Protein AF-R9K3Y9-F1 (afdb_monomer_lite)

Foldseek 3Di:
DDDDLLLLLLLLLALAQWLVRSLVVLVVCLVVDPDVVSSVSSVVSSVVSVPDDRVVSNVVSVCSLAPPDRDDDDDDPSRVVSVVCNVVVDDRQDPDDPPDDDDHDPPDDDDDDPDD

Radius of gyration: 15.7 Å; chains: 1; bounding box: 27×30×57 Å

Secondary structure (DSSP, 8-state):
-PPPHHHHHHHHH---SSHHHHHHHHHHHGGG---HHHHHHHHHHHHHHHTS-HHHHHHHHHHHHHH--PPSS---HHHHHHHHHHHHT----TT--SSSTT---TTS--------

pLDDT: mean 83.56, std 16.66, range [40.16, 97.44]

Sequence (116 aa):
MELNEMEKRLIFQTEGYGKLDVTYELRMCLPYIPDPVRRKTAAGLVRKLDAMPEKDCLALIQDIRKNYRIPAGPKTMGELLAEARQKSGAEKLKGHDIMALELFDPEVKHMIGSEA

Structure (mmCIF, N/CA/C/O backbone):
data_AF-R9K3Y9-F1
#
_entry.id   AF-R9K3Y9-F1
#
loop_
_atom_site.group_PDB
_atom_site.id
_atom_site.type_symbol
_atom_site.label_atom_id
_atom_site.label_alt_id
_atom_site.label_comp_id
_atom_site.label_asym_id
_atom_site.label_entity_id
_atom_site.label_seq_id
_atom_site.pdbx_PDB_ins_code
_atom_site.Cartn_x
_atom_site.Cartn_y
_atom_site.Cartn_z
_atom_site.occupancy
_atom_site.B_iso_or_equiv
_atom_site.auth_seq_id
_atom_site.auth_comp_id
_atom_site.auth_asym_id
_atom_site.auth_atom_id
_atom_site.pdbx_PDB_model_num
ATOM 1 N N . MET A 1 1 ? -13.443 4.634 -8.609 1.00 80.19 1 MET A N 1
ATOM 2 C CA . MET A 1 1 ? -12.209 4.602 -9.427 1.00 80.19 1 MET A CA 1
ATOM 3 C C . MET A 1 1 ? -11.755 3.159 -9.520 1.00 80.19 1 MET A C 1
ATOM 5 O O . MET A 1 1 ? -11.812 2.482 -8.504 1.00 80.19 1 MET A O 1
ATOM 9 N N . GLU A 1 2 ? -11.314 2.691 -10.685 1.00 84.50 2 GLU A N 1
ATOM 10 C CA . GLU A 1 2 ? -10.799 1.325 -10.827 1.00 84.50 2 GLU A CA 1
ATOM 11 C C . GLU A 1 2 ? -9.270 1.295 -10.737 1.00 84.50 2 GLU A C 1
ATOM 13 O O . GLU A 1 2 ? -8.575 2.142 -11.310 1.00 84.50 2 GLU A O 1
ATOM 18 N N . LEU A 1 3 ? -8.753 0.323 -9.984 1.00 93.00 3 LEU A N 1
ATOM 19 C CA . LEU A 1 3 ? -7.325 0.043 -9.870 1.00 93.00 3 LEU A CA 1
ATOM 20 C C . LEU A 1 3 ? -6.949 -1.118 -10.783 1.00 93.00 3 LEU A C 1
ATOM 22 O O . LEU A 1 3 ? -7.654 -2.127 -10.832 1.00 93.00 3 LEU A O 1
ATOM 26 N N . ASN A 1 4 ? -5.813 -0.998 -11.463 1.00 94.25 4 ASN A N 1
ATOM 27 C CA . ASN A 1 4 ? -5.265 -2.114 -12.227 1.00 94.25 4 ASN A CA 1
ATOM 28 C C . ASN A 1 4 ? -4.612 -3.158 -11.301 1.00 94.25 4 ASN A C 1
ATOM 30 O O . ASN A 1 4 ? -4.369 -2.910 -10.120 1.00 94.25 4 ASN A O 1
ATOM 34 N N . GLU A 1 5 ? -4.298 -4.336 -11.839 1.00 94.38 5 GLU A N 1
ATOM 35 C CA . GLU A 1 5 ? -3.731 -5.434 -11.045 1.00 94.38 5 GLU A CA 1
ATOM 36 C C . GLU A 1 5 ? -2.395 -5.085 -10.378 1.00 94.38 5 GLU A C 1
ATOM 38 O O . GLU A 1 5 ? -2.162 -5.449 -9.228 1.00 94.38 5 GLU A O 1
ATOM 43 N N . MET A 1 6 ? -1.524 -4.329 -11.047 1.00 93.75 6 MET A N 1
ATOM 44 C CA . MET A 1 6 ? -0.257 -3.896 -10.453 1.00 93.75 6 MET A CA 1
ATOM 45 C C . MET A 1 6 ? -0.487 -2.914 -9.295 1.00 93.75 6 MET A C 1
ATOM 47 O O . MET A 1 6 ? 0.188 -2.992 -8.274 1.00 93.75 6 MET A O 1
ATOM 51 N N . GLU A 1 7 ? -1.465 -2.019 -9.420 1.00 95.94 7 GLU A N 1
ATOM 52 C CA . GLU A 1 7 ? -1.859 -1.086 -8.362 1.00 95.94 7 GLU A CA 1
ATOM 53 C C . GLU A 1 7 ? -2.436 -1.822 -7.147 1.00 95.94 7 GLU A C 1
ATOM 55 O O . GLU A 1 7 ? -2.045 -1.534 -6.016 1.00 95.94 7 GLU A O 1
ATOM 60 N N . LYS A 1 8 ? -3.292 -2.828 -7.368 1.00 95.81 8 LYS A N 1
ATOM 61 C CA . LYS A 1 8 ? -3.803 -3.687 -6.289 1.00 95.81 8 LYS A CA 1
ATOM 62 C C . LYS A 1 8 ? -2.675 -4.447 -5.596 1.00 95.81 8 LYS A C 1
ATOM 64 O O . LYS A 1 8 ? -2.627 -4.462 -4.370 1.00 95.81 8 LYS A O 1
ATOM 69 N N . ARG A 1 9 ? -1.725 -5.015 -6.355 1.00 95.06 9 ARG A N 1
ATOM 70 C CA . ARG A 1 9 ? -0.530 -5.679 -5.797 1.00 95.06 9 ARG A CA 1
ATOM 71 C C . ARG A 1 9 ? 0.314 -4.742 -4.945 1.00 95.06 9 ARG A C 1
ATOM 73 O O . ARG A 1 9 ? 0.839 -5.178 -3.924 1.00 95.06 9 ARG A O 1
ATOM 80 N N . LEU A 1 10 ? 0.478 -3.490 -5.370 1.00 94.94 10 LEU A N 1
ATOM 81 C CA . LEU A 1 10 ? 1.238 -2.493 -4.618 1.00 94.94 10 LEU A CA 1
ATOM 82 C C . LEU A 1 10 ? 0.544 -2.160 -3.295 1.00 94.94 10 LEU A C 1
ATOM 84 O O . LEU A 1 10 ? 1.197 -2.248 -2.264 1.00 94.94 10 LEU A O 1
ATOM 88 N N . ILE A 1 11 ? -0.765 -1.877 -3.301 1.00 95.25 11 ILE A N 1
ATOM 89 C CA . ILE A 1 11 ? -1.534 -1.630 -2.063 1.00 95.25 11 ILE A CA 1
ATOM 90 C C . ILE A 1 11 ? -1.541 -2.860 -1.154 1.00 95.25 11 ILE A C 1
ATOM 92 O O . ILE A 1 11 ? -1.421 -2.735 0.059 1.00 95.25 11 ILE A O 1
ATOM 96 N N . PHE A 1 12 ? -1.670 -4.060 -1.718 1.00 94.62 12 PHE A N 1
ATOM 97 C CA . PHE A 1 12 ? -1.694 -5.285 -0.924 1.00 94.62 12 PHE A CA 1
ATOM 98 C C . PHE A 1 12 ? -0.394 -5.493 -0.135 1.00 94.62 12 PHE A C 1
ATOM 100 O O . PHE A 1 12 ? -0.429 -5.993 0.985 1.00 94.62 12 PHE A O 1
ATOM 107 N N . GLN A 1 13 ? 0.741 -5.077 -0.703 1.00 93.12 13 GLN A N 1
ATOM 108 C CA . GLN A 1 13 ? 2.055 -5.189 -0.072 1.00 93.12 13 GLN A CA 1
ATOM 109 C C . GLN A 1 13 ? 2.315 -4.135 1.011 1.00 93.12 13 GLN A C 1
ATOM 111 O O . GLN A 1 13 ? 3.215 -4.357 1.818 1.00 93.12 13 GLN A O 1
ATOM 116 N N . THR A 1 14 ? 1.559 -3.031 1.055 1.00 91.94 14 THR A N 1
ATOM 117 C CA . THR A 1 14 ? 1.875 -1.933 1.974 1.00 91.94 14 THR A CA 1
ATOM 118 C C . THR A 1 14 ? 1.581 -2.246 3.433 1.00 91.94 14 THR A C 1
ATOM 120 O O . THR A 1 14 ? 0.648 -2.980 3.795 1.00 91.94 14 THR A O 1
ATOM 123 N N . GLU A 1 15 ? 2.352 -1.611 4.304 1.00 86.62 15 GLU A N 1
ATOM 124 C CA . GLU A 1 15 ? 2.231 -1.678 5.748 1.00 86.62 15 GLU A CA 1
ATOM 125 C C . GLU A 1 15 ? 1.383 -0.548 6.351 1.00 86.62 15 GLU A C 1
ATOM 127 O O . GLU A 1 15 ? 0.681 -0.790 7.329 1.00 86.62 15 GLU A O 1
ATOM 132 N N . GLY A 1 16 ? 1.294 0.619 5.721 1.00 86.12 16 GLY A N 1
ATOM 133 C CA . GLY A 1 16 ? 0.529 1.750 6.260 1.00 86.12 16 GLY A CA 1
ATOM 134 C C . GLY A 1 16 ? -0.960 1.470 6.535 1.00 86.12 16 GLY A C 1
ATOM 135 O O . GLY A 1 16 ? -1.613 0.784 5.750 1.00 86.12 16 GLY A O 1
ATOM 136 N N . TYR A 1 17 ? -1.547 1.953 7.633 1.00 84.06 17 TYR A N 1
ATOM 137 C CA . TYR A 1 17 ? -2.967 1.698 7.930 1.00 84.06 17 TYR A CA 1
ATOM 138 C C . TYR A 1 17 ? -3.882 2.602 7.096 1.00 84.06 17 TYR A C 1
ATOM 140 O O . TYR A 1 17 ? -4.801 2.106 6.437 1.00 84.06 17 TYR A O 1
ATOM 148 N N . GLY A 1 18 ? -3.606 3.907 7.117 1.00 86.88 18 GLY A N 1
ATOM 149 C CA . GLY A 1 18 ? -4.416 4.939 6.482 1.00 86.88 18 GLY A CA 1
ATOM 150 C C . GLY A 1 18 ? -3.866 5.446 5.151 1.00 86.88 18 GLY A C 1
ATOM 151 O O . GLY A 1 18 ? -2.840 4.994 4.639 1.00 86.88 18 GLY A O 1
ATOM 152 N N . LYS A 1 19 ? -4.565 6.436 4.582 1.00 91.12 19 LYS A N 1
ATOM 153 C CA . LYS A 1 19 ? -4.169 7.095 3.328 1.00 91.12 19 LYS A CA 1
ATOM 154 C C . LYS A 1 19 ? -2.767 7.702 3.428 1.00 91.12 19 LYS A C 1
ATOM 156 O O . LYS A 1 19 ? -1.964 7.535 2.508 1.00 91.12 19 LYS A O 1
ATOM 161 N N . LEU A 1 20 ? -2.487 8.422 4.515 1.00 90.56 20 LEU A N 1
ATOM 162 C CA . LEU A 1 20 ? -1.206 9.096 4.705 1.00 90.56 20 LEU A CA 1
ATOM 163 C C . LEU A 1 20 ? -0.063 8.078 4.744 1.00 90.56 20 LEU A C 1
ATOM 165 O O . LEU A 1 20 ? 0.846 8.173 3.925 1.00 90.56 20 LEU A O 1
ATOM 169 N N . ASP A 1 21 ? -0.187 7.046 5.575 1.00 89.25 21 ASP A N 1
ATOM 170 C CA . ASP A 1 21 ? 0.819 5.991 5.720 1.00 89.25 21 ASP A CA 1
ATOM 171 C C . ASP A 1 21 ? 1.092 5.266 4.395 1.00 89.25 21 ASP A C 1
ATOM 173 O O . ASP A 1 21 ? 2.238 5.139 3.971 1.00 89.25 21 ASP A O 1
ATOM 177 N N . VAL A 1 22 ? 0.036 4.827 3.694 1.00 92.12 22 VAL A N 1
ATOM 178 C CA . VAL A 1 22 ? 0.181 4.083 2.433 1.00 92.12 22 VAL A CA 1
ATOM 179 C C . VAL A 1 22 ? 0.798 4.958 1.348 1.00 92.12 22 VAL A C 1
ATOM 181 O O . VAL A 1 22 ? 1.670 4.504 0.608 1.00 92.12 22 VAL A O 1
ATOM 184 N N . THR A 1 23 ? 0.376 6.218 1.227 1.00 94.69 23 THR A N 1
ATOM 185 C CA . THR A 1 23 ? 0.969 7.116 0.226 1.00 94.69 23 THR A CA 1
ATOM 186 C C . THR A 1 23 ? 2.400 7.510 0.582 1.00 94.69 23 THR A C 1
ATOM 188 O O . THR A 1 23 ? 3.223 7.638 -0.324 1.00 94.69 23 THR A O 1
ATOM 191 N N . TYR A 1 24 ? 2.725 7.676 1.865 1.00 93.12 24 TYR A N 1
ATOM 192 C CA . TYR A 1 24 ? 4.085 7.930 2.336 1.00 93.12 24 TYR A CA 1
ATOM 193 C C . TYR A 1 24 ? 5.008 6.746 2.033 1.00 93.12 24 TYR A C 1
ATOM 195 O O . TYR A 1 24 ? 6.026 6.927 1.367 1.00 93.12 24 TYR A O 1
ATOM 203 N N . GLU A 1 25 ? 4.609 5.533 2.412 1.00 92.88 25 GLU A N 1
ATOM 204 C CA . GLU A 1 25 ? 5.355 4.302 2.145 1.00 92.88 25 GLU A CA 1
ATOM 205 C C . GLU A 1 25 ? 5.617 4.116 0.645 1.00 92.88 25 GLU A C 1
ATOM 207 O O . GLU A 1 25 ? 6.757 3.920 0.218 1.00 92.88 25 GLU A O 1
ATOM 212 N N . LEU A 1 26 ? 4.583 4.273 -0.190 1.00 94.50 26 LEU A N 1
ATOM 213 C CA . LEU A 1 26 ? 4.733 4.171 -1.641 1.00 94.50 26 LEU A CA 1
ATOM 214 C C . LEU A 1 26 ? 5.714 5.214 -2.191 1.00 94.50 26 LEU A C 1
ATOM 216 O O . LEU A 1 26 ? 6.534 4.866 -3.041 1.00 94.50 26 LEU A O 1
ATOM 220 N N . ARG A 1 27 ? 5.661 6.468 -1.713 1.00 95.19 27 ARG A N 1
ATOM 221 C CA . ARG A 1 27 ? 6.609 7.526 -2.110 1.00 95.19 27 ARG A CA 1
ATOM 222 C C . ARG A 1 27 ? 8.037 7.189 -1.696 1.00 95.19 27 ARG A C 1
ATOM 224 O O . ARG A 1 27 ? 8.936 7.342 -2.521 1.00 95.19 27 ARG A O 1
ATOM 231 N N . MET A 1 28 ? 8.233 6.697 -0.474 1.00 94.38 28 MET A N 1
ATOM 232 C CA . MET A 1 28 ? 9.538 6.275 0.042 1.00 94.38 28 MET A CA 1
ATOM 233 C C . MET A 1 28 ? 10.147 5.155 -0.803 1.00 94.38 28 MET A C 1
ATOM 235 O O . MET A 1 28 ? 11.352 5.151 -1.043 1.00 94.38 28 MET A O 1
ATOM 239 N N . CYS A 1 29 ? 9.328 4.243 -1.328 1.00 91.12 29 CYS A N 1
ATOM 240 C CA . CY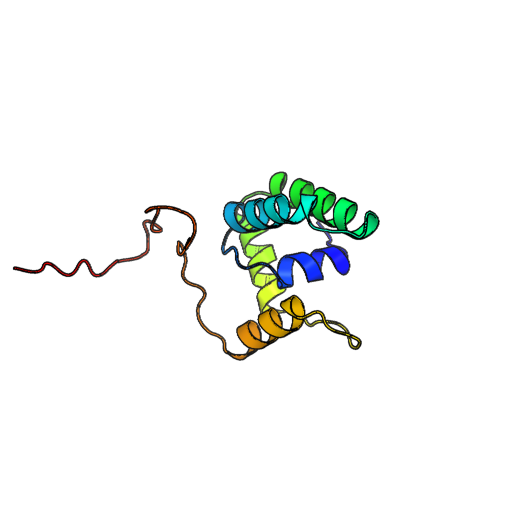S A 1 29 ? 9.805 3.170 -2.193 1.00 91.12 29 CYS A CA 1
ATOM 241 C C . CYS A 1 29 ? 10.152 3.621 -3.624 1.00 91.12 29 CYS A C 1
ATOM 243 O O . CYS A 1 29 ? 10.949 2.944 -4.275 1.00 91.12 29 CYS A O 1
ATOM 245 N N . LEU A 1 30 ? 9.596 4.728 -4.144 1.00 94.56 30 LEU A N 1
ATOM 246 C CA . LEU A 1 30 ? 9.752 5.124 -5.558 1.00 94.56 30 LEU A CA 1
ATOM 247 C C . LEU A 1 30 ? 11.208 5.159 -6.063 1.00 94.56 30 LEU A C 1
ATOM 249 O O . LEU A 1 30 ? 11.444 4.615 -7.148 1.00 94.56 30 LEU A O 1
ATOM 253 N N . PRO A 1 31 ? 12.186 5.749 -5.341 1.00 95.44 31 PRO A N 1
ATOM 254 C CA . PRO A 1 31 ? 13.574 5.809 -5.804 1.00 95.44 31 PRO A CA 1
ATOM 255 C C . PRO A 1 31 ? 14.227 4.427 -5.931 1.00 95.44 31 PRO A C 1
ATOM 257 O O . PRO A 1 31 ? 15.142 4.250 -6.730 1.00 95.44 31 PRO A O 1
ATOM 260 N N . TYR A 1 32 ? 13.732 3.446 -5.174 1.00 92.31 32 TYR A N 1
ATOM 261 C CA . TYR A 1 32 ? 14.309 2.108 -5.062 1.00 92.31 32 TYR A CA 1
ATOM 262 C C . TYR A 1 32 ? 13.655 1.078 -5.985 1.00 92.31 32 TYR A C 1
ATOM 264 O O . TYR A 1 32 ? 14.115 -0.057 -6.046 1.00 92.31 32 TYR A O 1
ATOM 272 N N . ILE A 1 33 ? 12.597 1.437 -6.722 1.00 93.00 33 ILE A N 1
ATOM 273 C CA . ILE A 1 33 ? 11.975 0.531 -7.695 1.00 93.00 33 ILE A CA 1
ATOM 274 C C . ILE A 1 33 ? 12.826 0.532 -8.972 1.00 93.00 33 ILE A C 1
ATOM 276 O O . ILE A 1 33 ? 12.815 1.540 -9.687 1.00 93.00 33 ILE A O 1
ATOM 280 N N . PRO A 1 34 ? 13.534 -0.561 -9.315 1.00 92.56 34 PRO A N 1
ATOM 281 C CA . PRO A 1 34 ? 14.415 -0.582 -10.483 1.00 92.56 34 PRO A CA 1
ATOM 282 C C . PRO A 1 34 ? 13.627 -0.539 -11.796 1.00 92.56 34 PRO A C 1
ATOM 284 O O . PRO A 1 34 ? 14.028 0.145 -12.733 1.00 92.56 34 PRO A O 1
ATOM 287 N N . ASP A 1 35 ? 12.480 -1.219 -11.847 1.00 94.81 35 ASP A N 1
ATOM 288 C CA . ASP A 1 35 ? 11.649 -1.299 -13.044 1.00 94.81 35 ASP A CA 1
ATOM 289 C C . ASP A 1 35 ? 10.913 0.036 -13.312 1.00 94.81 35 ASP A C 1
ATOM 291 O O . ASP A 1 35 ? 10.110 0.480 -12.480 1.00 94.81 35 ASP A O 1
ATOM 295 N N . PRO A 1 36 ? 11.147 0.697 -14.462 1.00 94.31 36 PRO A N 1
ATOM 296 C CA . PRO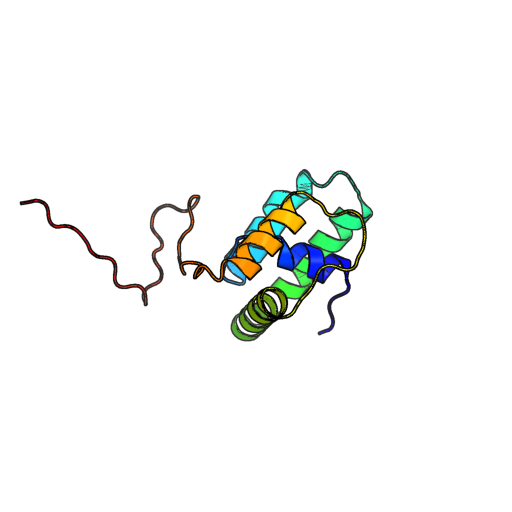 A 1 36 ? 10.593 2.021 -14.735 1.00 94.31 36 PRO A CA 1
ATOM 297 C C . PRO A 1 36 ? 9.070 2.008 -14.925 1.00 94.31 36 PRO A C 1
ATOM 299 O O . PRO A 1 36 ? 8.401 2.988 -14.586 1.00 94.31 36 PRO A O 1
ATOM 302 N N . VAL A 1 37 ? 8.497 0.910 -15.427 1.00 94.69 37 VAL A N 1
ATOM 303 C CA . VAL A 1 37 ? 7.048 0.773 -15.638 1.00 94.69 37 VAL A CA 1
ATOM 304 C C . VAL A 1 37 ? 6.336 0.634 -14.294 1.00 94.69 37 VAL A C 1
ATOM 306 O O . V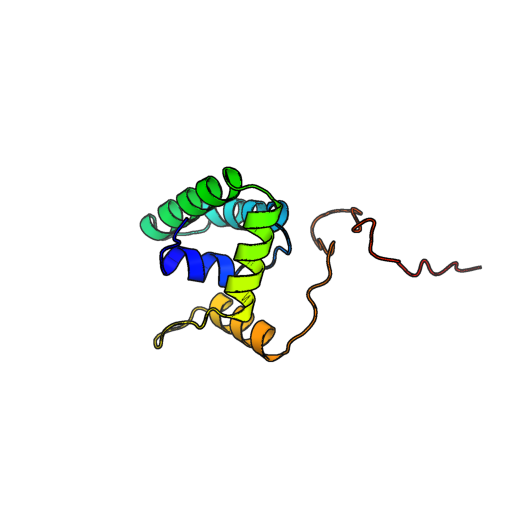AL A 1 37 ? 5.355 1.333 -14.025 1.00 94.69 37 VAL A O 1
ATOM 309 N N . ARG A 1 38 ? 6.867 -0.203 -13.404 1.00 93.81 38 ARG A N 1
ATOM 310 C CA . ARG A 1 38 ? 6.399 -0.380 -12.031 1.00 93.81 38 ARG A CA 1
ATOM 311 C C . ARG A 1 38 ? 6.560 0.906 -11.232 1.00 93.81 38 ARG A C 1
ATOM 313 O O . ARG A 1 38 ? 5.629 1.285 -10.529 1.00 93.81 38 ARG A O 1
ATOM 320 N N . ARG A 1 39 ? 7.678 1.623 -11.393 1.00 96.25 39 ARG A N 1
ATOM 321 C CA . ARG A 1 39 ? 7.900 2.932 -10.758 1.00 96.25 39 ARG A CA 1
ATOM 322 C C . ARG A 1 39 ? 6.864 3.960 -11.215 1.00 96.25 39 ARG A C 1
ATOM 324 O O . ARG A 1 39 ? 6.256 4.627 -10.383 1.00 96.25 39 ARG A O 1
ATOM 331 N N . LYS A 1 40 ? 6.604 4.053 -12.525 1.00 96.56 40 LYS A N 1
ATOM 332 C CA . LYS A 1 40 ? 5.562 4.932 -13.083 1.00 96.56 40 LYS A CA 1
ATOM 333 C C . LYS A 1 40 ? 4.169 4.552 -12.577 1.00 96.56 40 LYS A C 1
ATOM 335 O O . LYS A 1 40 ? 3.376 5.435 -12.264 1.00 96.56 40 LYS A O 1
ATOM 340 N N . THR A 1 41 ? 3.891 3.255 -12.461 1.00 96.75 41 THR A N 1
ATOM 341 C CA . THR A 1 41 ? 2.623 2.738 -11.927 1.00 96.75 41 THR A CA 1
ATOM 342 C C . THR A 1 41 ? 2.449 3.105 -10.456 1.00 96.75 41 THR A C 1
ATOM 344 O O . THR A 1 41 ? 1.406 3.632 -10.088 1.00 96.75 41 THR A O 1
ATOM 347 N N . ALA A 1 42 ? 3.481 2.926 -9.627 1.00 96.44 42 ALA A N 1
ATOM 348 C CA . ALA A 1 42 ? 3.464 3.336 -8.225 1.00 96.44 42 ALA A CA 1
ATOM 349 C C . ALA A 1 42 ? 3.275 4.856 -8.070 1.00 96.44 42 ALA A C 1
ATOM 351 O O . ALA A 1 42 ? 2.458 5.297 -7.266 1.00 96.44 42 ALA A O 1
ATOM 352 N N . ALA A 1 43 ? 3.948 5.670 -8.888 1.00 96.94 43 ALA A N 1
ATOM 353 C CA . ALA A 1 43 ? 3.764 7.122 -8.872 1.00 96.94 43 ALA A CA 1
ATOM 354 C C . ALA A 1 43 ? 2.344 7.538 -9.304 1.00 96.94 43 ALA A C 1
ATOM 356 O O . ALA A 1 43 ? 1.753 8.450 -8.726 1.00 96.94 43 ALA A O 1
ATOM 357 N N . GLY A 1 44 ? 1.776 6.860 -10.307 1.00 96.88 44 GLY A N 1
ATOM 358 C CA . GLY A 1 44 ? 0.385 7.049 -10.724 1.00 96.88 44 GLY A CA 1
ATOM 359 C C . GLY A 1 44 ? -0.609 6.664 -9.628 1.00 96.88 44 GLY A C 1
ATOM 360 O O . GLY A 1 44 ? -1.569 7.396 -9.390 1.00 96.88 44 GLY A O 1
ATOM 361 N N . LEU A 1 45 ? -0.340 5.566 -8.920 1.00 97.44 45 LEU A N 1
ATOM 362 C CA . LEU A 1 45 ? -1.131 5.115 -7.783 1.00 97.44 45 LEU A CA 1
ATOM 363 C C . LEU A 1 45 ? -1.142 6.148 -6.655 1.00 97.44 45 LEU A C 1
ATOM 365 O O . LEU A 1 45 ? -2.215 6.500 -6.179 1.00 97.44 45 LEU A O 1
ATOM 369 N N . VAL A 1 46 ? 0.018 6.693 -6.278 1.00 96.94 46 VAL A N 1
ATOM 370 C CA . VAL A 1 46 ? 0.107 7.752 -5.258 1.00 96.94 46 VAL A CA 1
ATOM 371 C C . VAL A 1 46 ? -0.797 8.933 -5.620 1.00 96.94 46 VAL A C 1
ATOM 373 O O . VAL A 1 46 ? -1.619 9.334 -4.805 1.00 96.94 46 VAL A O 1
ATOM 376 N N . ARG A 1 47 ? -0.739 9.424 -6.867 1.00 96.38 47 ARG A N 1
ATOM 377 C CA . ARG A 1 47 ? -1.595 10.536 -7.329 1.00 96.38 47 ARG A CA 1
ATOM 378 C C . ARG A 1 47 ? -3.087 10.214 -7.238 1.00 96.38 47 ARG A C 1
ATOM 380 O O . ARG A 1 47 ? -3.882 11.074 -6.871 1.00 96.38 47 ARG A O 1
ATOM 387 N N . LYS A 1 48 ? -3.467 8.982 -7.581 1.00 96.31 48 LYS A N 1
ATOM 388 C CA . LYS A 1 48 ? -4.851 8.501 -7.488 1.00 96.31 48 LYS A CA 1
ATOM 389 C C . LYS A 1 48 ? -5.345 8.477 -6.039 1.00 96.31 48 LYS A C 1
ATOM 391 O O . LYS A 1 48 ? -6.454 8.929 -5.774 1.00 96.31 48 LYS A O 1
ATOM 396 N N . LEU A 1 49 ? -4.523 7.976 -5.116 1.00 95.75 49 LEU A N 1
ATOM 397 C CA . LEU A 1 49 ? -4.846 7.941 -3.689 1.00 95.75 49 LEU A CA 1
ATOM 398 C C . LEU A 1 49 ? -4.885 9.354 -3.085 1.00 95.75 49 LEU A C 1
ATOM 400 O O . LEU A 1 49 ? -5.784 9.652 -2.304 1.00 95.75 49 LEU A O 1
ATOM 404 N N . ASP A 1 50 ? -3.972 10.244 -3.483 1.00 94.50 50 ASP A N 1
ATOM 405 C CA . ASP A 1 50 ? -3.938 11.646 -3.043 1.00 94.50 50 ASP A CA 1
ATOM 406 C C . ASP A 1 50 ? -5.206 12.411 -3.422 1.00 94.50 50 ASP A C 1
ATOM 408 O O . ASP A 1 50 ? -5.744 13.147 -2.595 1.00 94.50 50 ASP A O 1
ATOM 412 N N . ALA A 1 51 ? -5.714 12.199 -4.638 1.00 94.62 51 ALA A N 1
ATOM 413 C CA . ALA A 1 51 ? -6.939 12.830 -5.123 1.00 94.62 51 ALA A CA 1
ATOM 414 C C . ALA A 1 51 ? -8.223 12.269 -4.481 1.00 94.62 51 ALA A C 1
ATOM 416 O O . ALA A 1 51 ? -9.291 12.862 -4.620 1.00 94.62 51 ALA A O 1
ATOM 417 N N . MET A 1 52 ? -8.144 11.124 -3.797 1.00 94.38 52 MET A N 1
ATOM 418 C CA . MET A 1 52 ? -9.297 10.451 -3.201 1.00 94.38 52 MET A CA 1
ATOM 419 C C . MET A 1 52 ? -9.603 10.995 -1.797 1.00 94.38 52 MET A C 1
ATOM 421 O O . MET A 1 52 ? -8.664 11.224 -1.030 1.00 94.38 52 MET A O 1
ATOM 425 N N . PRO A 1 53 ? -10.878 11.158 -1.398 1.00 94.94 53 PRO A N 1
ATOM 426 C CA . PRO A 1 53 ? -11.226 11.453 -0.010 1.00 94.94 53 PRO A CA 1
ATOM 427 C C . PRO A 1 53 ? -10.632 10.415 0.948 1.00 94.94 53 PRO A C 1
ATOM 429 O O . PRO A 1 53 ? -10.549 9.231 0.624 1.00 94.94 53 PRO A O 1
ATOM 432 N N . GLU A 1 54 ? -10.215 10.846 2.137 1.00 91.31 54 GLU A N 1
ATOM 433 C CA . GLU A 1 54 ? -9.522 9.975 3.095 1.00 91.31 54 GLU A CA 1
ATOM 434 C C . GLU A 1 54 ? -10.345 8.741 3.479 1.00 91.31 54 GLU A C 1
ATOM 436 O O . GLU A 1 54 ? -9.829 7.625 3.454 1.00 91.31 54 GLU A O 1
ATOM 441 N N . LYS A 1 55 ? -11.646 8.930 3.728 1.00 92.44 55 LYS A N 1
ATOM 442 C CA . LYS A 1 55 ? -12.582 7.849 4.056 1.00 92.44 55 LYS A CA 1
ATOM 443 C C . LYS A 1 55 ? -12.685 6.801 2.943 1.00 92.44 55 LYS A C 1
ATOM 445 O O . LYS A 1 55 ? -12.652 5.605 3.226 1.00 92.44 55 LYS A O 1
ATOM 450 N N . ASP A 1 56 ? -12.774 7.244 1.692 1.00 94.69 56 ASP A N 1
ATOM 451 C CA . ASP A 1 56 ? -12.895 6.353 0.534 1.00 94.69 56 ASP A CA 1
ATOM 452 C C . ASP A 1 56 ? -11.582 5.603 0.280 1.00 94.69 56 ASP A C 1
ATOM 454 O O . ASP A 1 56 ? -11.586 4.408 -0.011 1.00 94.69 56 ASP A O 1
ATOM 458 N N . CYS A 1 57 ? -10.448 6.288 0.456 1.00 94.31 57 CYS A N 1
ATOM 459 C CA . CYS A 1 57 ? -9.120 5.695 0.337 1.00 94.31 57 CYS A CA 1
ATOM 460 C C . CYS A 1 57 ? -8.887 4.622 1.409 1.00 94.31 57 CYS A C 1
ATOM 462 O O . CYS A 1 57 ? -8.441 3.519 1.095 1.00 94.31 57 CYS A O 1
ATOM 464 N N . LEU A 1 58 ? -9.257 4.909 2.661 1.00 91.38 58 LEU A N 1
ATOM 465 C CA . LEU A 1 58 ? -9.191 3.944 3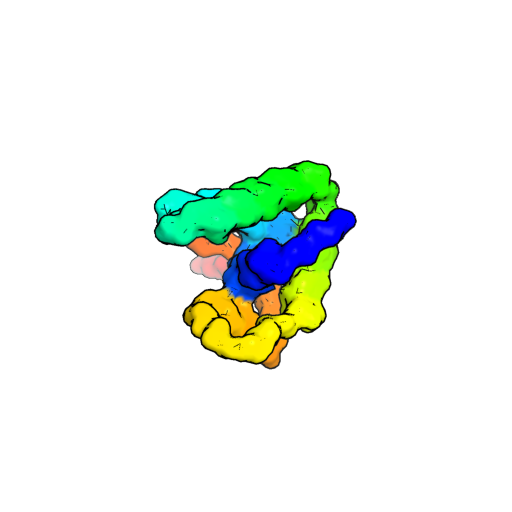.756 1.00 91.38 58 LEU A CA 1
ATOM 466 C C . LEU A 1 58 ? -10.053 2.708 3.463 1.00 91.38 58 LEU A C 1
ATOM 468 O O . LEU A 1 58 ? -9.570 1.583 3.596 1.00 91.38 58 LEU A O 1
ATOM 472 N N . ALA A 1 59 ? -11.300 2.907 3.024 1.00 93.81 59 ALA A N 1
ATOM 473 C CA . ALA A 1 59 ? -12.199 1.810 2.672 1.00 93.81 59 ALA A CA 1
ATOM 474 C C . ALA A 1 59 ? -11.621 0.939 1.544 1.00 93.81 59 ALA A C 1
ATOM 476 O O . ALA A 1 59 ? -11.647 -0.286 1.638 1.00 93.81 59 ALA A O 1
ATOM 477 N N . LEU A 1 60 ? -11.029 1.558 0.519 1.00 95.31 60 LEU A N 1
ATOM 478 C CA . LEU A 1 60 ? -10.367 0.861 -0.584 1.00 95.31 60 LEU A CA 1
ATOM 479 C C . LEU A 1 60 ? -9.156 0.036 -0.121 1.00 95.31 60 LEU A C 1
ATOM 481 O O . LEU A 1 60 ? -8.992 -1.111 -0.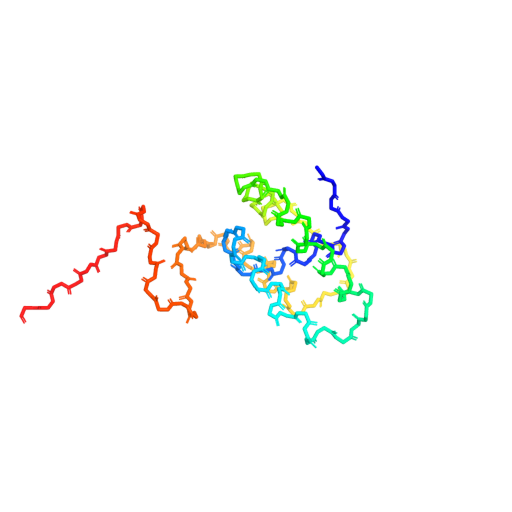534 1.00 95.31 60 LEU A O 1
ATOM 485 N N . ILE A 1 61 ? -8.306 0.602 0.741 1.00 93.00 61 ILE A N 1
ATOM 486 C CA . ILE A 1 61 ? -7.139 -0.098 1.299 1.00 93.00 61 ILE A CA 1
ATOM 487 C C . ILE A 1 61 ? -7.591 -1.317 2.114 1.00 93.00 61 ILE A C 1
ATOM 489 O O . ILE A 1 61 ? -7.024 -2.405 1.973 1.00 93.00 61 ILE A O 1
ATOM 493 N N . GLN A 1 62 ? -8.618 -1.155 2.951 1.00 91.19 62 GLN A N 1
ATOM 494 C CA . GLN A 1 62 ? -9.178 -2.243 3.755 1.00 91.19 62 GLN A CA 1
ATOM 495 C C . GLN A 1 62 ? -9.819 -3.330 2.886 1.00 91.19 62 GLN A C 1
ATOM 497 O O . GLN A 1 62 ? -9.596 -4.517 3.137 1.00 91.19 62 GLN A O 1
ATOM 502 N N . ASP A 1 63 ? -10.559 -2.942 1.845 1.00 93.62 63 ASP A N 1
ATOM 503 C CA . ASP A 1 63 ? -11.162 -3.867 0.887 1.00 93.62 63 ASP A CA 1
ATOM 504 C C . ASP A 1 63 ? -10.096 -4.714 0.183 1.00 93.62 63 ASP A C 1
ATOM 506 O O . ASP A 1 63 ? -10.161 -5.943 0.230 1.00 93.62 63 ASP A O 1
ATOM 510 N N . ILE A 1 64 ? -9.050 -4.086 -0.364 1.00 93.88 64 ILE A N 1
ATOM 511 C CA . ILE A 1 64 ? -7.941 -4.808 -1.004 1.00 93.88 64 ILE A CA 1
A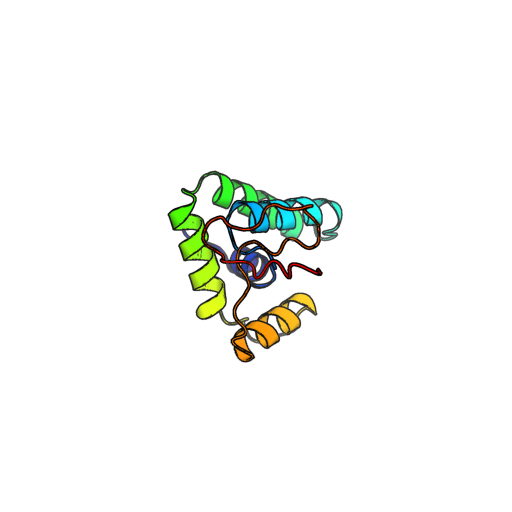TOM 512 C C . ILE A 1 64 ? -7.304 -5.781 -0.016 1.00 93.88 64 ILE A C 1
ATOM 514 O O . ILE A 1 64 ? -7.126 -6.952 -0.328 1.00 93.88 64 ILE A O 1
ATOM 518 N N . ARG A 1 65 ? -7.003 -5.354 1.208 1.00 88.81 65 ARG A N 1
ATOM 519 C CA . ARG A 1 65 ? -6.378 -6.239 2.200 1.00 88.81 65 ARG A CA 1
ATOM 520 C C . ARG A 1 65 ? -7.236 -7.439 2.564 1.00 88.81 65 ARG A C 1
ATOM 522 O O . ARG A 1 65 ? -6.695 -8.518 2.792 1.00 88.81 65 ARG A O 1
ATOM 529 N N . LYS A 1 66 ? -8.553 -7.273 2.632 1.00 90.56 66 LYS A N 1
ATOM 530 C CA . LYS A 1 66 ? -9.466 -8.348 3.026 1.00 90.56 66 LYS A CA 1
ATOM 531 C C . LYS A 1 66 ? -9.802 -9.280 1.864 1.00 90.56 66 LYS A C 1
ATOM 533 O O . LYS A 1 66 ? -9.834 -10.497 2.045 1.00 90.56 66 LYS A O 1
ATOM 538 N N . ASN A 1 67 ? -10.026 -8.711 0.684 1.00 93.31 67 ASN A N 1
ATOM 539 C CA . ASN A 1 67 ? -10.682 -9.395 -0.424 1.00 93.31 67 ASN A CA 1
ATOM 540 C C . ASN A 1 67 ? -9.741 -9.707 -1.591 1.00 93.31 67 ASN A C 1
ATOM 542 O O . ASN A 1 67 ? -9.973 -10.683 -2.304 1.00 93.31 67 ASN A O 1
ATOM 546 N N . TYR A 1 68 ? -8.661 -8.944 -1.781 1.00 94.31 68 TYR A N 1
ATOM 547 C CA . TYR A 1 68 ? -7.710 -9.221 -2.854 1.00 94.31 68 TYR A CA 1
ATOM 548 C C . TYR A 1 68 ? -6.943 -10.516 -2.582 1.00 94.31 68 TYR A C 1
ATOM 550 O O . TYR A 1 68 ? -6.498 -10.794 -1.462 1.00 94.31 68 TYR A O 1
ATOM 558 N N . ARG A 1 69 ? -6.778 -11.308 -3.641 1.00 93.44 69 ARG A N 1
ATOM 559 C CA . ARG A 1 69 ? -5.970 -12.524 -3.662 1.00 93.44 69 ARG A CA 1
ATOM 560 C C . ARG A 1 69 ? -4.987 -12.410 -4.804 1.00 93.44 69 ARG A C 1
ATOM 562 O O . ARG A 1 69 ? -5.367 -12.072 -5.922 1.00 93.44 69 ARG A O 1
ATOM 569 N N . ILE A 1 70 ? -3.726 -12.693 -4.512 1.00 91.19 70 ILE A N 1
ATOM 570 C CA . ILE A 1 70 ? -2.673 -12.613 -5.513 1.00 91.19 70 ILE A CA 1
ATOM 571 C C . ILE A 1 70 ? -2.937 -13.680 -6.586 1.00 91.19 70 ILE A C 1
ATOM 573 O O . ILE A 1 70 ? -3.132 -14.848 -6.235 1.00 91.19 70 ILE A O 1
ATOM 577 N N . PRO A 1 71 ? -2.937 -13.309 -7.880 1.00 88.81 71 PRO A N 1
ATOM 578 C CA . PRO A 1 71 ? -3.067 -14.267 -8.970 1.00 88.81 71 PRO A CA 1
ATOM 579 C C . PRO A 1 71 ? -1.990 -15.360 -8.916 1.00 88.81 71 PRO A C 1
ATOM 581 O O . PRO A 1 71 ? -0.875 -15.125 -8.446 1.00 88.81 71 PRO A O 1
ATOM 584 N N . ALA A 1 72 ? -2.310 -16.550 -9.430 1.00 86.81 72 ALA A N 1
ATOM 585 C CA . ALA A 1 72 ? -1.363 -17.662 -9.499 1.00 86.81 72 ALA A CA 1
ATOM 586 C C . ALA A 1 72 ? -0.089 -17.279 -10.281 1.00 86.81 72 ALA A C 1
ATOM 588 O O . ALA A 1 72 ? -0.162 -16.603 -11.308 1.00 86.81 72 ALA A O 1
ATOM 589 N N . GLY A 1 73 ? 1.076 -17.719 -9.794 1.00 88.06 73 GLY A N 1
ATOM 590 C CA . GLY A 1 73 ? 2.381 -17.438 -10.398 1.00 88.06 73 GLY A CA 1
ATOM 591 C C . GLY A 1 73 ? 3.471 -17.125 -9.366 1.00 88.06 73 GLY A C 1
ATOM 592 O O . GLY A 1 73 ? 3.259 -17.327 -8.166 1.00 88.06 73 GLY A O 1
ATOM 593 N N . PRO A 1 74 ? 4.644 -16.643 -9.821 1.00 87.88 74 PRO A N 1
ATOM 594 C CA . PRO A 1 74 ? 5.716 -16.194 -8.941 1.00 87.88 74 PRO A CA 1
ATOM 595 C C . PRO A 1 74 ? 5.237 -15.052 -8.042 1.00 87.88 74 PRO A C 1
ATOM 597 O O . PRO A 1 74 ? 4.636 -14.090 -8.526 1.00 87.88 74 PRO A O 1
ATOM 600 N N . LYS A 1 75 ? 5.529 -15.166 -6.744 1.00 91.50 75 LYS A N 1
ATOM 601 C CA . LYS A 1 75 ? 5.208 -14.151 -5.739 1.00 91.50 75 LYS A CA 1
ATOM 602 C C . LYS A 1 75 ? 6.478 -13.477 -5.246 1.00 91.50 75 LYS A C 1
ATOM 604 O O . LYS A 1 75 ? 7.502 -14.136 -5.066 1.00 91.50 75 LYS A O 1
ATOM 609 N N . THR A 1 76 ? 6.416 -12.174 -5.011 1.00 90.38 76 THR A N 1
ATOM 610 C CA . THR A 1 76 ? 7.497 -11.452 -4.331 1.00 90.38 76 THR A CA 1
ATOM 611 C C . THR A 1 76 ? 7.516 -11.795 -2.838 1.00 90.38 76 THR A C 1
ATOM 613 O O . THR A 1 76 ? 6.519 -12.237 -2.267 1.00 90.38 76 THR A O 1
ATOM 616 N N . MET A 1 77 ? 8.639 -11.535 -2.162 1.00 90.44 77 MET A N 1
ATOM 617 C CA . MET A 1 77 ? 8.691 -11.659 -0.699 1.00 90.44 77 MET A CA 1
ATOM 618 C C . MET A 1 77 ? 7.665 -10.753 -0.002 1.00 90.44 77 MET A C 1
ATOM 620 O O . MET A 1 77 ? 7.018 -11.189 0.945 1.00 90.44 77 MET A O 1
ATOM 624 N N . GLY A 1 78 ? 7.454 -9.529 -0.499 1.00 90.12 78 GLY A N 1
ATOM 625 C CA . GLY A 1 78 ? 6.424 -8.627 0.031 1.00 90.12 78 GLY A CA 1
ATOM 626 C C . GLY A 1 78 ? 5.010 -9.191 -0.129 1.00 90.12 78 GLY A C 1
ATOM 627 O O . GLY A 1 78 ? 4.198 -9.109 0.787 1.00 90.12 78 GLY A O 1
ATOM 628 N N . GLU A 1 79 ? 4.726 -9.821 -1.268 1.00 93.56 79 GLU A N 1
ATOM 629 C CA . GLU A 1 79 ? 3.456 -10.497 -1.547 1.00 93.56 79 GLU A CA 1
ATOM 630 C C . GLU A 1 79 ? 3.213 -11.677 -0.592 1.00 93.56 79 GLU A C 1
ATOM 632 O O . GLU A 1 79 ? 2.117 -11.818 -0.049 1.00 93.56 79 GLU A O 1
ATOM 637 N N . LEU A 1 80 ? 4.242 -12.486 -0.322 1.00 93.81 80 LEU A N 1
ATOM 638 C CA . LEU A 1 80 ? 4.164 -13.594 0.636 1.00 93.81 80 LEU A CA 1
ATOM 639 C C . LEU A 1 80 ? 3.937 -13.107 2.074 1.00 93.81 80 LEU A C 1
ATOM 641 O O . LEU A 1 80 ? 3.118 -13.680 2.793 1.00 93.81 80 LEU A O 1
ATOM 645 N N . LEU A 1 81 ? 4.622 -12.036 2.486 1.00 90.88 81 LEU A N 1
ATOM 646 C CA . LEU A 1 81 ? 4.427 -11.417 3.799 1.00 90.88 81 LEU A CA 1
ATOM 647 C C . LEU A 1 81 ? 3.006 -10.862 3.950 1.00 90.88 81 LEU A C 1
ATOM 649 O O . LEU A 1 81 ? 2.359 -11.085 4.973 1.00 90.88 81 LEU A O 1
ATOM 653 N N . ALA A 1 82 ? 2.496 -10.181 2.923 1.00 91.06 82 ALA A N 1
ATOM 654 C CA . ALA A 1 82 ? 1.130 -9.671 2.903 1.00 91.06 82 ALA A CA 1
ATOM 655 C C . ALA A 1 82 ? 0.084 -10.798 2.986 1.00 91.06 82 ALA A C 1
ATOM 657 O O . ALA A 1 82 ? -0.859 -10.702 3.772 1.00 91.06 82 ALA A O 1
ATOM 658 N N . GLU A 1 83 ? 0.276 -11.906 2.263 1.00 92.62 83 GLU A N 1
ATOM 659 C CA . GLU A 1 83 ? -0.595 -13.082 2.382 1.00 92.62 83 GLU A CA 1
ATOM 660 C C . GLU A 1 83 ? -0.541 -13.720 3.771 1.00 92.62 83 GLU A C 1
ATOM 662 O O . GLU A 1 83 ? -1.581 -14.104 4.308 1.00 92.62 83 GLU A O 1
ATOM 667 N N . ALA A 1 84 ? 0.647 -13.842 4.366 1.00 90.62 84 ALA A N 1
ATOM 668 C CA . ALA A 1 84 ? 0.797 -14.383 5.712 1.00 90.62 84 ALA A CA 1
ATOM 669 C C . ALA A 1 84 ? 0.042 -13.530 6.743 1.00 90.62 84 ALA A C 1
ATOM 671 O O . ALA A 1 84 ? -0.661 -14.080 7.587 1.00 90.62 84 ALA A O 1
ATOM 672 N N . ARG A 1 85 ? 0.107 -12.197 6.621 1.00 87.44 85 ARG A N 1
ATOM 673 C CA . ARG A 1 85 ? -0.649 -11.246 7.457 1.00 87.44 85 ARG A CA 1
ATOM 674 C C . ARG A 1 85 ? -2.157 -11.380 7.262 1.00 87.44 85 ARG A C 1
ATOM 676 O O . ARG A 1 85 ? -2.911 -11.440 8.226 1.00 87.44 85 ARG A O 1
ATOM 683 N N . GLN A 1 86 ? -2.604 -11.474 6.012 1.00 89.38 86 GLN A N 1
ATOM 684 C CA . GLN A 1 86 ? -4.018 -11.674 5.694 1.00 89.38 86 GLN A CA 1
ATOM 685 C C . GLN A 1 86 ? -4.548 -12.989 6.291 1.00 89.38 86 GLN A C 1
ATOM 687 O O . GLN A 1 86 ? -5.685 -13.037 6.754 1.00 89.38 86 GLN A O 1
ATOM 692 N N . LYS A 1 87 ? -3.734 -14.055 6.292 1.00 88.62 87 LYS A N 1
ATOM 693 C CA . LYS A 1 87 ? -4.081 -15.357 6.884 1.00 88.62 87 LYS A CA 1
ATOM 694 C C . LYS A 1 87 ? -4.037 -15.357 8.407 1.00 88.62 87 LYS A C 1
ATOM 696 O O . LYS A 1 87 ? -4.861 -16.031 9.014 1.00 88.62 87 LYS A O 1
ATOM 701 N N . SER A 1 88 ? -3.084 -14.649 9.013 1.00 86.06 88 SER A N 1
ATOM 702 C CA . SER A 1 88 ? -2.981 -14.580 10.472 1.00 86.06 88 SER A CA 1
ATOM 703 C C . SER A 1 88 ? -4.149 -13.818 11.091 1.00 86.06 88 SER A C 1
ATOM 705 O O . SER A 1 88 ? -4.478 -14.060 12.247 1.00 86.06 88 SER A O 1
ATOM 707 N N . GLY A 1 89 ? -4.775 -12.905 10.336 1.00 77.06 89 GLY A N 1
ATOM 708 C CA . GLY A 1 89 ? -5.893 -12.097 10.822 1.00 77.06 89 GLY A CA 1
ATOM 709 C C . GLY A 1 89 ? -5.500 -11.147 11.954 1.00 77.06 89 GLY A C 1
ATOM 710 O O . GLY A 1 89 ? -6.380 -10.610 12.620 1.00 77.06 89 GLY A O 1
ATOM 711 N N . ALA A 1 90 ? -4.195 -10.955 12.182 1.00 70.94 90 ALA A N 1
ATOM 712 C CA . ALA A 1 90 ? -3.690 -10.075 13.222 1.00 70.94 90 ALA A CA 1
ATOM 713 C C . ALA A 1 90 ? -4.179 -8.646 12.966 1.00 70.94 90 ALA A C 1
ATOM 715 O O . ALA A 1 90 ? -4.033 -8.119 11.857 1.00 70.94 90 ALA A O 1
ATOM 716 N N . GLU A 1 91 ? -4.766 -8.031 13.991 1.00 64.81 91 GLU A N 1
ATOM 717 C CA . GLU A 1 91 ? -5.253 -6.665 13.891 1.00 64.81 91 GLU A CA 1
ATOM 718 C C . GLU A 1 91 ? -4.068 -5.723 13.684 1.00 64.81 91 GLU A C 1
ATOM 720 O O . GLU A 1 91 ? -3.095 -5.722 14.441 1.00 64.81 91 GLU A O 1
ATOM 725 N N . LYS A 1 92 ? -4.132 -4.939 12.608 1.00 66.88 92 LYS A N 1
ATOM 726 C CA . LYS A 1 92 ? -3.118 -3.931 12.342 1.00 66.88 92 LYS A CA 1
ATOM 727 C C . LYS A 1 92 ? -3.429 -2.736 13.224 1.00 66.88 92 LYS A C 1
ATOM 729 O O . LYS A 1 92 ? -4.472 -2.107 13.054 1.00 66.88 92 LYS A O 1
ATOM 734 N N . LEU A 1 93 ? -2.539 -2.466 14.169 1.00 61.38 93 LEU A N 1
ATOM 735 C CA . LEU A 1 93 ? -2.723 -1.392 15.130 1.00 61.38 93 LEU A CA 1
ATOM 736 C C . LEU A 1 93 ? -2.824 -0.052 14.389 1.00 61.38 93 LEU A C 1
ATOM 738 O O . LEU A 1 93 ? -1.949 0.295 13.591 1.00 61.38 93 LEU A O 1
ATOM 742 N N . LYS A 1 94 ? -3.904 0.691 14.649 1.00 61.41 94 LYS A N 1
ATOM 743 C CA . LYS A 1 94 ? -4.011 2.095 14.243 1.00 61.41 94 LYS A CA 1
ATOM 744 C C . LYS A 1 94 ? -2.935 2.889 14.992 1.00 61.41 94 LYS A C 1
ATOM 746 O O . LYS A 1 94 ? -2.776 2.701 16.195 1.00 61.41 94 LYS A O 1
ATOM 751 N N . GLY A 1 95 ? -2.186 3.737 14.291 1.00 54.44 95 GLY A N 1
ATOM 752 C CA . GLY A 1 95 ? -1.197 4.621 14.920 1.00 54.44 95 GLY A CA 1
ATOM 753 C C . GLY A 1 95 ? 0.134 3.975 15.326 1.00 54.44 95 GLY A C 1
ATOM 754 O O . GLY A 1 95 ? 0.889 4.594 16.067 1.00 54.44 95 GLY A O 1
ATOM 755 N N . HIS A 1 96 ? 0.461 2.761 14.862 1.00 53.22 96 HIS A N 1
ATOM 756 C CA . HIS A 1 96 ? 1.821 2.232 15.015 1.00 53.22 96 HIS A CA 1
ATOM 757 C C . HIS A 1 96 ? 2.686 2.631 13.828 1.00 53.22 96 HIS A C 1
ATOM 759 O O . HIS A 1 96 ? 2.838 1.889 12.858 1.00 53.22 96 HIS A O 1
ATOM 765 N N . ASP A 1 97 ? 3.268 3.814 13.949 1.00 50.62 97 ASP A N 1
ATOM 766 C CA . ASP A 1 97 ? 4.426 4.185 13.166 1.00 50.62 97 ASP A CA 1
ATOM 767 C C . ASP A 1 97 ? 5.683 3.784 13.953 1.00 50.62 97 ASP A C 1
ATOM 769 O O . ASP A 1 97 ? 5.946 4.306 15.032 1.00 50.62 97 ASP A O 1
ATOM 773 N N . ILE A 1 98 ? 6.467 2.826 13.451 1.00 46.75 98 ILE A N 1
ATOM 774 C CA . ILE A 1 98 ? 7.800 2.564 14.023 1.00 46.75 98 ILE A CA 1
ATOM 775 C C . ILE A 1 98 ? 8.807 3.655 13.606 1.00 46.75 98 ILE A C 1
ATOM 777 O O . ILE A 1 98 ? 9.909 3.720 14.145 1.00 46.75 98 ILE A O 1
ATOM 781 N N . MET A 1 99 ? 8.433 4.504 12.641 1.00 45.62 99 MET A N 1
ATOM 782 C CA . MET A 1 99 ? 9.216 5.612 12.097 1.00 45.62 99 MET A CA 1
ATOM 783 C C . MET A 1 99 ? 8.696 7.008 12.491 1.00 45.62 99 MET A C 1
ATOM 785 O O . MET A 1 99 ? 9.414 7.977 12.240 1.00 45.62 99 MET A O 1
ATOM 789 N N . ALA A 1 100 ? 7.537 7.146 13.149 1.00 44.06 100 ALA A N 1
ATOM 790 C CA . ALA A 1 100 ? 7.091 8.412 13.733 1.00 44.06 100 ALA A CA 1
ATOM 791 C C . ALA A 1 100 ? 7.084 8.325 15.249 1.00 44.06 100 ALA A C 1
ATOM 793 O O . ALA A 1 100 ? 6.302 7.624 15.885 1.00 44.06 100 ALA A O 1
ATOM 794 N N . LEU A 1 101 ? 7.981 9.126 15.803 1.00 47.34 101 LEU A N 1
ATOM 795 C CA . LEU A 1 101 ? 7.912 9.662 17.146 1.00 47.34 101 LEU A CA 1
ATOM 796 C C . LEU A 1 101 ? 6.466 10.124 17.440 1.00 47.34 101 LEU A C 1
ATOM 798 O O . LEU A 1 101 ? 6.015 11.139 16.920 1.00 47.34 101 LEU A O 1
ATOM 802 N N . GLU A 1 102 ? 5.757 9.343 18.254 1.00 45.56 102 GLU A N 1
ATOM 803 C CA . GLU A 1 102 ? 4.655 9.769 19.130 1.00 45.56 102 GLU A CA 1
ATOM 804 C C . GLU A 1 102 ? 3.441 10.485 18.505 1.00 45.56 102 GLU A C 1
ATOM 806 O O . GLU A 1 102 ? 2.987 11.509 19.013 1.00 45.56 102 GLU A O 1
ATOM 811 N N . LEU A 1 103 ? 2.814 9.916 17.474 1.00 50.34 103 LEU A N 1
ATOM 812 C CA . LEU A 1 103 ? 1.429 10.278 17.131 1.00 50.34 103 LEU A CA 1
ATOM 813 C C . LEU A 1 103 ? 0.532 9.047 17.195 1.00 50.34 103 LEU A C 1
ATOM 815 O O . LEU A 1 103 ? 0.096 8.480 16.197 1.00 50.34 103 LEU A O 1
ATOM 819 N N . PHE A 1 104 ? 0.286 8.640 18.433 1.00 57.25 104 PHE A N 1
ATOM 820 C CA . PHE A 1 104 ? -0.758 7.698 18.787 1.00 57.25 104 PHE A CA 1
ATOM 821 C C . PHE A 1 104 ? -2.123 8.195 18.286 1.00 57.25 104 PHE A C 1
ATOM 823 O O . PHE A 1 104 ? -2.452 9.376 18.421 1.00 57.25 104 PHE A O 1
ATOM 830 N N . ASP A 1 105 ? -2.915 7.296 17.699 1.00 57.38 105 ASP A N 1
ATOM 831 C CA . ASP A 1 105 ? -4.279 7.606 17.264 1.00 57.38 105 ASP A CA 1
ATOM 832 C C . ASP A 1 105 ? -5.117 8.033 18.494 1.00 57.38 105 ASP A C 1
ATOM 834 O O . ASP A 1 105 ? -5.112 7.312 19.497 1.00 57.38 105 ASP A O 1
ATOM 838 N N . PRO A 1 106 ? -5.832 9.178 18.458 1.00 60.50 106 PRO A N 1
ATOM 839 C CA . PRO A 1 106 ? -6.589 9.688 19.605 1.00 60.50 106 PRO A CA 1
ATOM 840 C C . PRO A 1 106 ? -7.641 8.715 20.156 1.00 60.50 106 PRO A C 1
ATOM 842 O O . PRO A 1 106 ? -8.048 8.839 21.312 1.00 60.50 106 PRO A O 1
ATOM 845 N N . GLU A 1 107 ? -8.114 7.766 19.342 1.00 58.56 107 GLU A N 1
ATOM 846 C CA . GLU A 1 107 ? -9.099 6.759 19.741 1.00 58.56 107 GLU A CA 1
ATOM 847 C C . GLU A 1 107 ? -8.472 5.545 20.446 1.00 58.56 107 GLU A C 1
ATOM 849 O O . GLU A 1 107 ? -9.192 4.719 21.018 1.00 58.56 107 GLU A O 1
ATOM 854 N N . VAL A 1 108 ? -7.143 5.411 20.432 1.00 57.97 108 VAL A N 1
ATOM 855 C CA . VAL A 1 108 ? -6.445 4.288 21.057 1.00 57.97 108 VAL A CA 1
ATOM 856 C C . VAL A 1 108 ? -6.128 4.634 22.514 1.00 57.97 108 VAL A C 1
ATOM 858 O O . VAL A 1 108 ? -5.359 5.536 22.833 1.00 57.97 108 VAL A O 1
ATOM 861 N N . LYS A 1 109 ? -6.743 3.897 23.448 1.00 60.16 109 LYS A N 1
ATOM 862 C CA . LYS A 1 109 ? -6.439 4.011 24.881 1.00 60.16 109 LYS A CA 1
ATOM 863 C C . LYS A 1 109 ? -5.122 3.303 25.176 1.00 60.16 109 LYS A C 1
ATOM 865 O O . LYS A 1 109 ? -5.087 2.080 25.303 1.00 60.16 109 LYS A O 1
ATOM 870 N N . HIS A 1 110 ? -4.050 4.072 25.308 1.00 59.84 110 HIS A N 1
ATOM 871 C CA . HIS A 1 110 ? -2.754 3.544 25.714 1.00 59.84 110 HIS A CA 1
ATOM 872 C C . HIS A 1 110 ? -2.700 3.355 27.232 1.00 59.84 110 HIS A C 1
ATOM 874 O O . HIS A 1 110 ? -3.082 4.238 28.002 1.00 59.84 110 HIS A O 1
ATOM 880 N N . MET A 1 111 ? -2.223 2.190 27.669 1.00 54.34 111 MET A N 1
ATOM 881 C CA . MET A 1 111 ? -1.931 1.931 29.075 1.00 54.34 111 MET A CA 1
ATOM 882 C C . MET A 1 111 ? -0.601 2.614 29.408 1.00 54.34 111 MET A C 1
ATOM 884 O O . MET A 1 111 ? 0.464 2.056 29.161 1.00 54.34 111 MET A O 1
ATOM 888 N N . ILE A 1 112 ? -0.654 3.846 29.913 1.00 61.41 112 ILE A N 1
ATOM 889 C CA . ILE A 1 112 ? 0.528 4.500 30.480 1.00 61.41 112 ILE A CA 1
ATOM 890 C C . ILE A 1 112 ? 0.786 3.816 31.823 1.00 61.41 112 ILE A C 1
ATOM 892 O O . ILE A 1 112 ? 0.026 4.000 32.773 1.00 61.41 112 ILE A O 1
ATOM 896 N N . GLY A 1 113 ? 1.816 2.974 31.888 1.00 52.47 113 GLY A N 1
ATOM 897 C CA . GLY A 1 113 ? 2.302 2.450 33.157 1.00 52.47 113 GLY A CA 1
ATOM 898 C C . GLY A 1 113 ? 2.889 3.603 33.964 1.00 52.47 113 GLY A C 1
ATOM 899 O O . GLY A 1 113 ? 3.959 4.101 33.631 1.00 52.47 113 GLY A O 1
ATOM 900 N N . SER A 1 114 ? 2.182 4.063 34.993 1.00 45.50 114 SER A N 1
ATOM 901 C CA . SER A 1 114 ? 2.777 4.898 36.031 1.00 45.50 114 SER A CA 1
ATOM 902 C C . SER A 1 114 ? 3.699 4.008 36.865 1.00 45.50 114 SER A C 1
ATOM 904 O O . SER A 1 114 ? 3.217 3.260 37.718 1.00 45.50 114 SER A O 1
ATOM 906 N N . GLU A 1 115 ? 5.002 4.030 36.595 1.00 46.66 115 GLU A N 1
ATOM 907 C CA . GLU A 1 115 ? 5.970 3.599 37.604 1.00 46.66 115 GLU A CA 1
ATOM 908 C C . GLU A 1 115 ? 5.979 4.640 38.732 1.00 46.66 115 GLU A C 1
ATOM 910 O O . GLU A 1 115 ? 5.955 5.848 38.481 1.00 46.66 115 GLU A O 1
ATOM 915 N N . ALA A 1 116 ? 5.877 4.128 39.959 1.00 40.16 116 ALA A N 1
ATOM 916 C CA . ALA A 1 116 ? 5.807 4.868 41.216 1.00 40.16 116 ALA A CA 1
ATOM 917 C C . ALA A 1 116 ? 7.183 5.364 41.678 1.00 40.16 116 ALA A C 1
ATOM 919 O O . ALA A 1 116 ? 8.189 4.693 41.355 1.00 40.16 116 ALA A O 1
#